Protein AF-A0AAE1ZFH0-F1 (afdb_monomer_lite)

Organism: Schistosoma mekongi (NCBI:txid38744)

Radius of gyration: 38.32 Å; chains: 1; bounding box: 59×92×98 Å

Sequence (122 aa):
MHVWILKTRGMSTHQASIAGPQCAEILQQMKSNKELLRQTFHVVKENCDRLLPADISDLVPYANTPLINKETSAELKPLIAAREKAIKRLLSVTEELEKLRRILTKTVWELNDLTDPSVQKF

Foldseek 3Di:
DDDDPPPPVDDPPVVVVVVVVVVVVVVVVVVVVVVVVVVVVVVVVVVCVVPDPPDCVVVVPPPPDPPDDDPQPPVRVVVVVVVVVVVVVVVVVVVVVVVVVVVVVVVVVVVVVVPPPVVVPD

Structure (mmCIF, N/CA/C/O backbone):
data_AF-A0AAE1ZFH0-F1
#
_entry.id   AF-A0AAE1ZFH0-F1
#
loop_
_atom_site.group_PDB
_atom_site.id
_atom_site.type_symbol
_atom_site.label_atom_id
_atom_site.label_alt_id
_atom_site.label_comp_id
_atom_site.label_asym_id
_atom_site.label_entity_id
_atom_site.label_seq_id
_atom_site.pdbx_PDB_ins_code
_atom_site.Cartn_x
_atom_site.Cartn_y
_atom_site.Cartn_z
_atom_site.occupancy
_atom_site.B_iso_or_equiv
_atom_site.auth_seq_id
_atom_site.auth_comp_id
_atom_site.auth_asym_id
_atom_site.auth_atom_id
_atom_site.pdbx_PDB_model_num
ATOM 1 N N . MET A 1 1 ? -29.893 -69.150 46.047 1.00 33.44 1 MET A N 1
ATOM 2 C CA . MET A 1 1 ? -29.723 -68.821 44.615 1.00 33.44 1 MET A CA 1
ATOM 3 C C . MET A 1 1 ? -29.828 -67.302 44.479 1.00 33.44 1 MET A C 1
ATOM 5 O O . MET A 1 1 ? -30.613 -66.707 45.200 1.00 33.44 1 MET A O 1
ATOM 9 N N . HIS A 1 2 ? -28.928 -66.702 43.704 1.00 36.19 2 HIS A N 1
ATOM 10 C CA . HIS A 1 2 ? -28.383 -65.342 43.832 1.00 36.19 2 HIS A CA 1
ATOM 11 C C . HIS A 1 2 ? -29.372 -64.164 43.958 1.00 36.19 2 HIS A C 1
ATOM 13 O O . HIS A 1 2 ? -30.207 -63.934 43.088 1.00 36.19 2 HIS A O 1
ATOM 19 N N . VAL A 1 3 ? -29.166 -63.356 45.007 1.00 31.91 3 VAL A N 1
ATOM 20 C CA . VAL A 1 3 ? -29.648 -61.972 45.120 1.00 31.91 3 VAL A CA 1
ATOM 21 C C . VAL A 1 3 ? -28.786 -61.099 44.206 1.00 31.91 3 VAL A C 1
ATOM 23 O O . VAL A 1 3 ? -27.579 -60.977 44.415 1.00 31.91 3 VAL A O 1
ATOM 26 N N . TRP A 1 4 ? -29.396 -60.493 43.191 1.00 38.62 4 TRP A N 1
ATOM 27 C CA . TRP A 1 4 ? -28.756 -59.471 42.367 1.00 38.62 4 TRP A CA 1
ATOM 28 C C . TRP A 1 4 ? -28.835 -58.132 43.102 1.00 38.62 4 TRP A C 1
ATOM 30 O O . TRP A 1 4 ? -29.869 -57.469 43.103 1.00 38.62 4 TRP A O 1
ATOM 40 N N . ILE A 1 5 ? -27.744 -57.736 43.758 1.00 42.50 5 ILE A N 1
ATOM 41 C CA . ILE A 1 5 ? -27.607 -56.382 44.297 1.00 42.50 5 ILE A CA 1
ATOM 42 C C . ILE A 1 5 ? -27.423 -55.443 43.102 1.00 42.50 5 ILE A C 1
ATOM 44 O O . ILE A 1 5 ? -26.345 -55.386 42.507 1.00 42.50 5 ILE A O 1
ATOM 48 N N . LEU A 1 6 ? -28.477 -54.698 42.752 1.00 41.97 6 LEU A N 1
ATOM 49 C CA . LEU A 1 6 ? -28.352 -53.502 41.924 1.00 41.97 6 LEU A CA 1
ATOM 50 C C . LEU A 1 6 ? -27.442 -52.522 42.669 1.00 41.97 6 LEU A C 1
ATOM 52 O O . LEU A 1 6 ? -27.866 -51.814 43.580 1.00 41.97 6 LEU A O 1
ATOM 56 N N . LYS A 1 7 ? -26.169 -52.480 42.276 1.00 41.84 7 LYS A N 1
ATOM 57 C CA . LYS A 1 7 ? -25.251 -51.414 42.667 1.00 41.84 7 LYS A CA 1
ATOM 58 C C . LYS A 1 7 ? -25.641 -50.164 41.884 1.00 41.84 7 LYS A C 1
ATOM 60 O O . LYS A 1 7 ? -25.028 -49.835 40.871 1.00 41.84 7 LYS A O 1
ATOM 65 N N . THR A 1 8 ? -26.682 -49.472 42.342 1.00 52.09 8 THR A N 1
ATOM 66 C CA . THR A 1 8 ? -26.884 -48.073 41.981 1.00 52.09 8 THR A CA 1
ATOM 67 C C . THR A 1 8 ? -25.646 -47.337 42.475 1.00 52.09 8 THR A C 1
ATOM 69 O O . THR A 1 8 ? -25.340 -47.285 43.666 1.00 52.09 8 THR A O 1
ATOM 72 N N . ARG A 1 9 ? -24.843 -46.857 41.525 1.00 48.59 9 ARG A N 1
ATOM 73 C CA . ARG A 1 9 ? -23.677 -46.017 41.785 1.00 48.59 9 ARG A CA 1
ATOM 74 C C . ARG A 1 9 ? -24.223 -44.668 42.249 1.00 48.59 9 ARG A C 1
ATOM 76 O O . ARG A 1 9 ? -24.325 -43.731 41.469 1.00 48.59 9 ARG A O 1
ATOM 83 N N . GLY A 1 10 ? -24.684 -44.623 43.498 1.00 48.72 10 GLY A N 1
ATOM 84 C CA . GLY A 1 10 ? -25.109 -43.402 44.153 1.00 48.72 10 GLY A CA 1
ATOM 85 C C . GLY A 1 10 ? -23.930 -42.447 44.131 1.00 48.72 10 GLY A C 1
ATOM 86 O O . GLY A 1 10 ? -22.859 -42.771 44.649 1.00 48.72 10 GLY A O 1
ATOM 87 N N . MET A 1 11 ? -24.104 -41.298 43.482 1.00 53.09 11 MET A N 1
ATOM 88 C CA . MET A 1 11 ? -23.214 -40.176 43.729 1.00 53.09 11 MET A CA 1
ATOM 89 C C . MET A 1 11 ? -23.195 -39.952 45.238 1.00 53.09 11 MET A C 1
ATOM 91 O O . MET A 1 11 ? -24.245 -39.802 45.862 1.00 53.09 11 MET A O 1
ATOM 95 N N . SER A 1 12 ? -21.997 -39.997 45.818 1.00 58.81 12 SER A N 1
ATOM 96 C CA . SER A 1 12 ? -21.797 -39.702 47.232 1.00 58.81 12 SER A CA 1
ATOM 97 C C . SER A 1 12 ? -22.438 -38.348 47.542 1.00 58.81 12 SER A C 1
ATOM 99 O O . SER A 1 12 ? -22.238 -37.386 46.799 1.00 58.81 12 SER A O 1
ATOM 101 N N . THR A 1 13 ? -23.196 -38.256 48.633 1.00 57.94 13 THR A N 1
ATOM 102 C CA . THR A 1 13 ? -23.799 -37.009 49.136 1.00 57.94 13 THR A CA 1
ATOM 103 C C . THR A 1 13 ? -22.770 -35.881 49.275 1.00 57.94 13 THR A C 1
ATOM 105 O O . THR A 1 13 ? -23.114 -34.714 49.099 1.00 57.94 13 THR A O 1
ATOM 108 N N . HIS A 1 14 ? -21.486 -36.210 49.465 1.00 56.59 14 HIS A N 1
ATOM 109 C CA . HIS A 1 14 ? -20.390 -35.242 49.390 1.00 56.59 14 HIS A CA 1
ATOM 110 C C . HIS A 1 14 ? -20.174 -34.647 47.993 1.00 56.59 14 HIS A C 1
ATOM 112 O O . HIS A 1 14 ? -19.966 -33.444 47.881 1.00 56.59 14 HIS A O 1
ATOM 118 N N . GLN A 1 15 ? -20.261 -35.435 46.918 1.00 56.38 15 GLN A N 1
ATOM 119 C CA . GLN A 1 15 ? -20.101 -34.918 45.554 1.00 56.38 15 GLN A CA 1
ATOM 120 C C . GLN A 1 15 ? -21.257 -33.995 45.150 1.00 56.38 15 GLN A C 1
ATOM 122 O O . GLN A 1 15 ? -21.018 -32.968 44.522 1.00 56.38 15 GLN A O 1
ATOM 127 N N . ALA A 1 16 ? -22.491 -34.302 45.562 1.00 58.50 16 ALA A N 1
ATOM 128 C CA . ALA A 1 16 ? -23.639 -33.421 45.334 1.00 58.50 16 ALA A CA 1
ATOM 129 C C . ALA A 1 16 ? -23.543 -32.109 46.144 1.00 58.50 16 ALA A C 1
ATOM 131 O O . ALA A 1 16 ? -23.870 -31.042 45.629 1.00 58.50 16 ALA A O 1
ATOM 132 N N . SER A 1 17 ? -23.028 -32.175 47.380 1.00 60.22 17 SER A N 1
ATOM 133 C CA . SER A 1 17 ? -22.823 -31.003 48.245 1.00 60.22 17 SER A CA 1
ATOM 134 C C . SER A 1 17 ? -21.732 -30.048 47.743 1.00 60.22 17 SER A C 1
ATOM 136 O O . SER A 1 17 ? -21.784 -28.865 48.064 1.00 60.22 17 SER A O 1
ATOM 138 N N . ILE A 1 18 ? -20.747 -30.543 46.986 1.00 63.53 18 ILE A N 1
ATOM 139 C CA . ILE A 1 18 ? -19.630 -29.745 46.446 1.00 63.53 18 ILE A CA 1
ATOM 140 C C . ILE A 1 18 ? -19.956 -29.208 45.041 1.00 63.53 18 ILE A C 1
ATOM 142 O O . ILE A 1 18 ? -19.565 -28.095 44.695 1.00 63.53 18 ILE A O 1
ATOM 146 N N . ALA A 1 19 ? -20.726 -29.957 44.244 1.00 65.94 19 ALA A N 1
ATOM 147 C CA . ALA A 1 19 ? -21.073 -29.581 42.873 1.00 65.94 19 ALA A CA 1
ATOM 148 C C . ALA A 1 19 ? -21.996 -28.351 42.781 1.00 65.94 19 ALA A C 1
ATOM 150 O O . ALA A 1 19 ? -21.866 -27.559 41.850 1.00 65.94 19 ALA A O 1
ATOM 151 N N . GLY A 1 20 ? -22.914 -28.164 43.736 1.00 73.69 20 GLY A N 1
ATOM 152 C CA . GLY A 1 20 ? -23.811 -27.001 43.769 1.00 73.69 20 GLY A CA 1
ATOM 153 C C . GLY A 1 20 ? -23.067 -25.663 43.923 1.00 73.69 20 GLY A C 1
ATOM 154 O O . GLY A 1 20 ? -23.219 -24.793 43.063 1.00 73.69 20 GLY A O 1
ATOM 155 N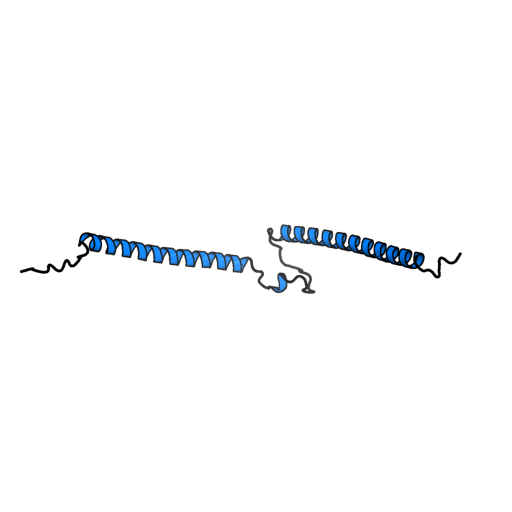 N . PRO A 1 21 ? -22.227 -25.502 44.964 1.00 79.69 21 PRO A N 1
ATOM 156 C CA . PRO A 1 21 ? -21.403 -24.307 45.159 1.00 79.69 21 PRO A CA 1
ATOM 157 C C . PRO A 1 21 ? -20.449 -24.030 43.991 1.00 79.69 21 PRO A C 1
ATOM 159 O O . PRO A 1 21 ? -20.402 -22.905 43.502 1.00 79.69 21 PRO A O 1
ATOM 162 N N . GLN A 1 22 ? -19.768 -25.060 43.473 1.00 80.38 22 GLN A N 1
ATOM 163 C CA . GLN A 1 22 ? -18.871 -24.913 42.318 1.00 80.38 22 GLN A CA 1
ATOM 164 C C . GLN A 1 22 ? -19.619 -24.463 41.056 1.00 80.38 22 GLN A C 1
ATOM 166 O O . GLN A 1 22 ? -19.133 -23.619 40.307 1.00 80.38 22 GLN A O 1
ATOM 171 N N . CYS A 1 23 ? -20.827 -24.981 40.822 1.00 82.44 23 CYS A N 1
ATOM 172 C CA . CYS A 1 23 ? -21.664 -24.549 39.704 1.00 82.44 23 CYS A CA 1
ATOM 173 C C . CYS A 1 23 ? -22.074 -23.072 39.843 1.00 82.44 23 CYS A C 1
ATOM 175 O O . CYS A 1 23 ? -22.021 -22.319 38.869 1.00 82.44 23 CYS A O 1
ATOM 177 N N . ALA A 1 24 ? -22.425 -22.633 41.054 1.00 87.12 24 ALA A N 1
ATOM 178 C CA . ALA A 1 24 ? -22.764 -21.238 41.325 1.00 87.12 24 ALA A CA 1
ATOM 179 C C . ALA A 1 24 ? -21.567 -20.295 41.111 1.00 87.12 24 ALA A C 1
ATOM 181 O O . ALA A 1 24 ? -21.726 -19.246 40.485 1.00 87.12 24 ALA A O 1
ATOM 182 N N . GLU A 1 25 ? -20.370 -20.684 41.559 1.00 89.88 25 GLU A N 1
ATOM 183 C CA . GLU A 1 25 ? -19.128 -19.935 41.322 1.00 89.88 25 GLU A CA 1
ATOM 184 C C . GLU A 1 25 ? -18.801 -19.830 39.829 1.00 89.88 25 GLU A C 1
ATOM 186 O O . GLU A 1 25 ? -18.525 -18.736 39.334 1.00 89.88 25 GLU A O 1
ATOM 191 N N . ILE A 1 26 ? -18.912 -20.932 39.080 1.00 91.25 26 ILE A N 1
ATOM 192 C CA . ILE A 1 26 ? -18.687 -20.940 37.627 1.00 91.25 26 ILE A CA 1
ATOM 193 C C . ILE A 1 26 ? -19.689 -20.023 36.917 1.00 91.25 26 ILE A C 1
ATOM 195 O O . ILE A 1 26 ? -19.300 -19.222 36.067 1.00 91.25 26 ILE A O 1
ATOM 199 N N . LEU A 1 27 ? -20.974 -20.093 37.274 1.00 91.94 27 LEU A N 1
ATOM 200 C CA . LEU A 1 27 ? -22.004 -19.226 36.696 1.00 91.94 27 LEU A CA 1
ATOM 201 C C . LEU A 1 27 ? -21.749 -17.749 37.008 1.00 91.94 27 LEU A C 1
ATOM 203 O O . LEU A 1 27 ? -21.955 -16.889 36.146 1.00 91.94 27 LEU A O 1
ATOM 207 N N . GLN A 1 28 ? -21.282 -17.445 38.217 1.00 93.19 28 GLN A N 1
ATOM 208 C CA . GLN A 1 28 ? -20.936 -16.085 38.603 1.00 93.19 28 GLN A CA 1
ATOM 209 C C . GLN A 1 28 ? -19.707 -15.580 37.838 1.00 93.19 28 GLN A C 1
ATOM 211 O O . GLN A 1 28 ? -19.719 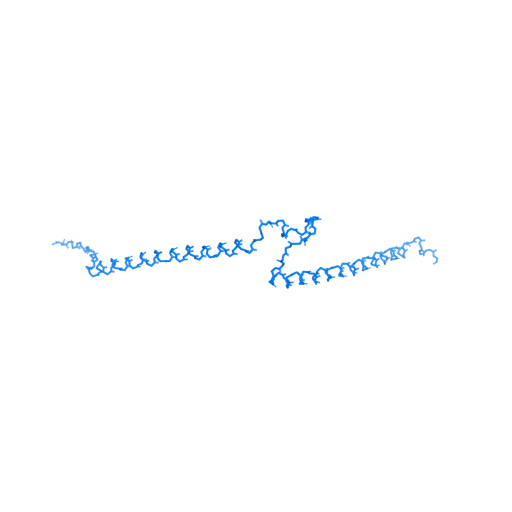-14.454 37.334 1.00 93.19 28 GLN A O 1
ATOM 216 N N . GLN A 1 29 ? -18.694 -16.428 37.655 1.00 93.88 29 GLN A N 1
ATOM 217 C CA . GLN A 1 29 ? -17.528 -16.108 36.837 1.00 93.88 29 GLN A CA 1
ATOM 218 C C . GLN A 1 29 ? -17.914 -15.873 35.372 1.00 93.88 29 GLN A C 1
ATOM 220 O O . GLN A 1 29 ? -17.453 -14.914 34.758 1.00 93.88 29 GLN A O 1
ATOM 225 N N . MET A 1 30 ? -18.802 -16.696 34.808 1.00 92.81 30 MET A N 1
ATOM 226 C CA . MET A 1 30 ? -19.299 -16.514 33.440 1.00 92.81 30 MET A CA 1
ATOM 227 C C . MET A 1 30 ? -20.046 -15.187 33.269 1.00 92.81 30 MET A C 1
ATOM 229 O O . MET A 1 30 ? -19.858 -14.507 32.259 1.00 92.81 30 MET A O 1
ATOM 233 N N . LYS A 1 31 ? -20.857 -14.783 34.256 1.00 93.25 31 LYS A N 1
ATOM 234 C CA . LYS A 1 31 ? -21.516 -13.466 34.257 1.00 93.25 31 LYS A CA 1
ATOM 235 C C . LYS A 1 31 ? -20.499 -12.326 34.289 1.00 93.25 31 LYS A C 1
ATOM 237 O O . LYS A 1 31 ? -20.625 -11.396 33.497 1.00 93.25 31 LYS A O 1
ATOM 242 N N . SER A 1 32 ? -19.484 -12.427 35.146 1.00 94.88 32 SER A N 1
ATOM 243 C CA . SER A 1 32 ? -18.399 -11.442 35.234 1.00 94.88 32 SER A CA 1
ATOM 244 C C . SER A 1 32 ? -17.637 -11.317 33.908 1.00 94.88 32 SER A C 1
ATOM 246 O O . SER A 1 32 ? -17.500 -10.223 33.362 1.00 94.88 32 SER A O 1
ATOM 248 N N . ASN A 1 33 ? -17.243 -12.447 33.313 1.00 95.19 33 ASN A N 1
ATOM 249 C CA . ASN A 1 33 ? -16.532 -12.480 32.034 1.00 95.19 33 ASN A CA 1
ATOM 250 C C . ASN A 1 33 ? -17.360 -11.874 30.891 1.00 95.19 33 ASN A C 1
ATOM 252 O O . ASN A 1 33 ? -16.820 -11.167 30.041 1.00 95.19 33 ASN A O 1
ATOM 256 N N . LYS A 1 34 ? -18.673 -12.135 30.866 1.00 95.06 34 LYS A N 1
ATOM 257 C CA . LYS A 1 34 ? -19.582 -11.543 29.878 1.00 95.06 34 LYS A CA 1
ATOM 258 C C . LYS A 1 34 ? -19.603 -10.017 29.982 1.00 95.06 34 LYS A C 1
ATOM 260 O O . LYS A 1 34 ? -19.596 -9.345 28.952 1.00 95.06 34 LYS A O 1
ATOM 265 N N . GLU A 1 35 ? -19.630 -9.480 31.198 1.00 95.69 35 GLU A N 1
ATOM 266 C CA . GLU A 1 35 ? -19.645 -8.032 31.406 1.00 95.69 35 GLU A CA 1
ATOM 267 C C . GLU A 1 35 ? -18.304 -7.396 31.032 1.00 95.69 35 GLU A C 1
ATOM 269 O O . GLU A 1 35 ? -18.281 -6.379 30.343 1.00 95.69 35 GLU A O 1
ATOM 274 N N . LEU A 1 36 ? -17.189 -8.046 31.376 1.00 96.06 36 LEU A N 1
ATOM 275 C CA . LEU A 1 36 ? -15.860 -7.601 30.962 1.00 96.06 36 LEU A CA 1
ATOM 276 C C . LEU A 1 36 ? -15.744 -7.534 29.435 1.00 96.06 36 LEU A C 1
ATOM 278 O O . LEU A 1 36 ? -15.328 -6.512 28.898 1.00 96.06 36 LEU A O 1
ATOM 282 N N . LEU A 1 37 ? -16.177 -8.584 28.727 1.00 95.12 37 LEU A N 1
ATOM 283 C CA . LEU A 1 37 ? -16.202 -8.594 27.262 1.00 95.12 37 LEU A CA 1
ATOM 284 C C . LEU A 1 37 ? -17.033 -7.433 26.715 1.00 95.12 37 LEU A C 1
ATOM 286 O O . LEU A 1 37 ? -16.581 -6.721 25.821 1.00 95.12 37 LEU A O 1
ATOM 290 N N . ARG A 1 38 ? -18.229 -7.210 27.267 1.00 95.50 38 ARG A N 1
ATOM 291 C CA . ARG A 1 38 ? -19.102 -6.103 26.863 1.00 95.50 38 ARG A CA 1
ATOM 292 C C . ARG A 1 38 ? -18.409 -4.746 27.041 1.00 95.50 38 ARG A C 1
ATOM 294 O O . ARG A 1 38 ? -18.471 -3.924 26.129 1.00 95.50 38 ARG A O 1
ATOM 301 N N . GLN A 1 39 ? -17.728 -4.526 28.164 1.00 95.12 39 GLN A N 1
ATOM 302 C CA . GLN A 1 39 ? -16.966 -3.301 28.422 1.00 95.12 39 GLN A CA 1
ATOM 303 C C . GLN A 1 39 ? -15.786 -3.148 27.457 1.00 95.12 39 GLN A C 1
ATOM 305 O O . GLN A 1 39 ? -15.616 -2.081 26.872 1.00 95.12 39 GLN A O 1
ATOM 310 N N . THR A 1 40 ? -15.015 -4.214 27.219 1.00 93.50 40 THR A N 1
ATOM 311 C CA . THR A 1 40 ? -13.906 -4.199 26.253 1.00 93.50 40 THR A CA 1
ATOM 312 C C . THR A 1 40 ? -14.397 -3.847 24.852 1.00 93.50 40 THR A C 1
ATOM 314 O O . THR A 1 40 ? -13.810 -2.987 24.200 1.00 93.50 40 THR A O 1
ATOM 317 N N . PHE A 1 41 ? -15.505 -4.442 24.401 1.00 92.81 41 PHE A N 1
ATOM 318 C CA . PHE A 1 41 ? -16.108 -4.093 23.115 1.00 92.81 41 PHE A CA 1
ATOM 319 C C . PHE A 1 41 ? -16.543 -2.630 23.055 1.00 92.81 41 PHE A C 1
ATOM 321 O O . PHE A 1 41 ? -16.378 -2.001 22.014 1.00 92.81 41 PHE A O 1
ATOM 328 N N . HIS A 1 42 ? -17.071 -2.077 24.149 1.00 92.88 42 HIS A N 1
ATOM 329 C CA . HIS A 1 42 ? -17.460 -0.670 24.196 1.00 92.88 42 HIS A CA 1
ATOM 330 C C . HIS A 1 42 ? -16.250 0.257 24.050 1.00 92.88 42 HIS A C 1
ATOM 332 O O . HIS A 1 42 ? -16.267 1.143 23.205 1.00 92.88 42 HIS A O 1
ATOM 338 N N . VAL A 1 43 ? -15.170 -0.020 24.783 1.00 90.69 43 VAL A N 1
ATOM 339 C CA . VAL A 1 43 ? -13.918 0.744 24.694 1.00 90.69 43 VAL A CA 1
ATOM 340 C C . VAL A 1 43 ? -13.325 0.663 23.290 1.00 90.69 43 VAL A C 1
ATOM 342 O O . VAL A 1 43 ? -12.945 1.684 22.723 1.00 90.69 43 VAL A O 1
ATOM 345 N N . VAL A 1 44 ? -13.256 -0.533 22.698 1.00 86.69 44 VAL A N 1
ATOM 346 C CA . VAL A 1 44 ? -12.749 -0.697 21.327 1.00 86.69 44 VAL A CA 1
ATOM 347 C C . VAL A 1 44 ? -13.622 0.071 20.339 1.00 86.69 44 VAL A C 1
ATOM 349 O O . VAL A 1 44 ? -13.087 0.798 19.509 1.00 86.69 44 VAL A O 1
ATOM 352 N N . LYS A 1 45 ? -14.951 -0.027 20.463 1.00 85.62 45 LYS A N 1
ATOM 353 C CA . LYS A 1 45 ? -15.893 0.709 19.618 1.00 85.62 45 LYS A CA 1
ATOM 354 C C . LYS A 1 45 ? -15.672 2.220 19.716 1.00 85.62 45 LYS A C 1
ATOM 356 O O . LYS A 1 45 ? -15.486 2.853 18.688 1.00 85.62 45 LYS A O 1
ATOM 361 N N . GLU A 1 46 ? -15.629 2.784 20.921 1.00 85.00 46 GLU A N 1
ATOM 362 C CA . GLU A 1 46 ? -15.410 4.223 21.121 1.00 85.00 46 GLU A CA 1
ATOM 363 C C . GLU A 1 46 ? -14.065 4.696 20.553 1.00 85.00 46 GLU A C 1
ATOM 365 O O . GLU A 1 46 ? -13.975 5.783 19.983 1.00 85.00 46 GLU A O 1
ATOM 370 N N . ASN A 1 47 ? -13.011 3.884 20.675 1.00 80.25 47 ASN A N 1
ATOM 371 C CA . ASN A 1 47 ? -11.710 4.213 20.095 1.00 80.25 47 ASN A CA 1
ATOM 372 C C . ASN A 1 47 ? -11.736 4.147 18.564 1.00 80.25 47 ASN A C 1
ATOM 374 O O . ASN A 1 47 ? -11.196 5.038 17.912 1.00 80.25 47 ASN A O 1
ATOM 378 N N . CYS A 1 48 ? -12.388 3.140 17.980 1.00 74.06 48 CYS A N 1
ATOM 379 C CA . CYS A 1 48 ? -12.587 3.067 16.535 1.00 74.06 48 CYS A CA 1
ATOM 380 C C . CYS A 1 48 ? -13.420 4.248 16.021 1.00 74.06 48 CYS A C 1
ATOM 382 O O . CYS A 1 48 ? -13.028 4.871 15.041 1.00 74.06 48 CYS A O 1
ATOM 384 N N . ASP A 1 49 ? -14.500 4.609 16.714 1.00 75.00 49 ASP A N 1
ATOM 385 C CA . ASP A 1 49 ? -15.363 5.741 16.360 1.00 75.00 49 ASP A CA 1
ATOM 386 C C . ASP A 1 49 ? -14.615 7.090 16.459 1.00 75.00 49 ASP A C 1
ATOM 388 O O . ASP A 1 49 ? -14.907 8.008 15.698 1.00 75.00 49 ASP A O 1
ATOM 392 N N . ARG A 1 50 ? -13.620 7.224 17.353 1.00 73.44 50 ARG A N 1
ATOM 393 C CA . ARG A 1 50 ? -12.752 8.421 17.438 1.00 73.44 50 ARG A CA 1
ATOM 394 C C . ARG A 1 50 ? -11.657 8.471 16.374 1.00 73.44 50 ARG A C 1
ATOM 396 O O . ARG A 1 50 ? -11.260 9.564 15.977 1.00 73.44 50 ARG A O 1
AT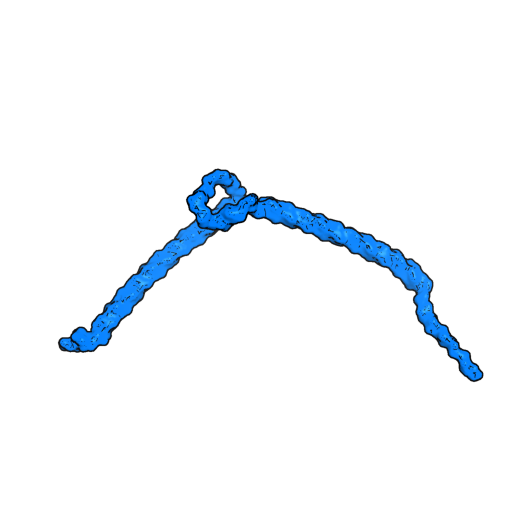OM 403 N N . LEU A 1 51 ? -11.107 7.320 15.995 1.00 65.56 51 LEU A N 1
ATOM 404 C CA . LEU A 1 51 ? -9.972 7.228 15.070 1.00 65.56 51 LEU A CA 1
ATOM 405 C C . LEU A 1 51 ? -10.409 7.207 13.606 1.00 65.56 51 LEU A C 1
ATOM 407 O O . LEU A 1 51 ? -9.630 7.586 12.730 1.00 65.56 51 LEU A O 1
ATOM 411 N N . LEU A 1 52 ? -11.633 6.759 13.329 1.00 63.44 52 LEU A N 1
ATOM 412 C CA . LEU A 1 52 ? -12.195 6.825 11.993 1.00 63.44 52 LEU A CA 1
ATOM 413 C C . LEU A 1 52 ? -12.540 8.284 11.667 1.00 63.44 52 LEU A C 1
ATOM 415 O O . LEU A 1 52 ? -13.244 8.940 12.437 1.00 63.44 52 LEU A O 1
ATOM 419 N N . PRO A 1 53 ? -12.055 8.825 10.538 1.00 62.97 53 PRO A N 1
ATOM 420 C CA . PRO A 1 53 ? -12.488 10.139 10.101 1.00 62.97 53 PRO A CA 1
ATOM 421 C C . PRO A 1 53 ? -14.002 10.139 9.872 1.00 62.97 53 PRO A C 1
ATOM 423 O O . PRO A 1 53 ? -14.569 9.171 9.366 1.00 62.97 53 PRO A O 1
ATOM 426 N N . ALA A 1 54 ? -14.646 11.249 10.243 1.00 67.25 54 ALA A N 1
ATOM 427 C CA . ALA A 1 54 ? -16.095 11.433 10.134 1.00 67.25 54 ALA A CA 1
ATOM 428 C C . ALA A 1 54 ? -16.621 11.276 8.694 1.00 67.25 54 ALA A C 1
ATOM 430 O O . ALA A 1 54 ? -17.798 10.985 8.499 1.00 67.25 54 ALA A O 1
ATOM 431 N N . ASP A 1 55 ? -15.749 11.452 7.699 1.00 60.59 55 ASP A N 1
ATOM 432 C CA . ASP A 1 55 ? -16.020 11.164 6.298 1.00 60.59 55 ASP A CA 1
ATOM 433 C C . ASP A 1 55 ? -14.916 10.249 5.749 1.00 60.59 55 ASP A C 1
ATOM 435 O O . ASP A 1 55 ? -13.732 10.589 5.776 1.00 60.59 55 ASP A O 1
ATOM 439 N N . ILE A 1 56 ? -15.302 9.083 5.225 1.00 63.31 56 ILE A N 1
ATOM 440 C CA . ILE A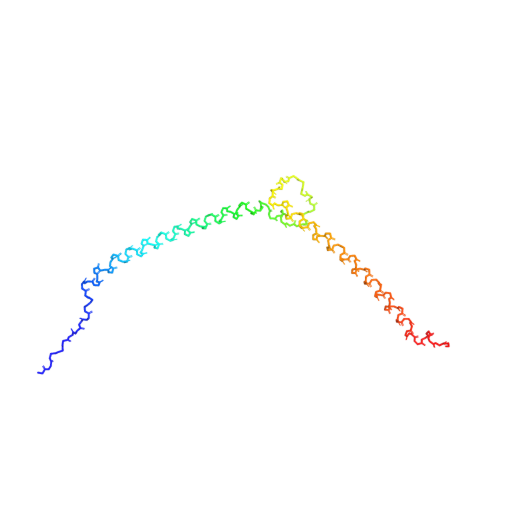 1 56 ? -14.389 8.130 4.572 1.00 63.31 56 ILE A CA 1
ATOM 441 C C . ILE A 1 56 ? -13.694 8.788 3.368 1.00 63.31 56 ILE A C 1
ATOM 443 O O . ILE A 1 56 ? -12.579 8.406 3.016 1.00 63.31 56 ILE A O 1
ATOM 447 N N . SER A 1 57 ? -14.301 9.821 2.778 1.00 59.12 57 SER A N 1
ATOM 448 C CA . SER A 1 57 ? -13.717 10.629 1.704 1.00 59.12 57 SER A CA 1
ATOM 449 C C . SER A 1 57 ? -12.424 11.337 2.128 1.00 59.12 57 SER A C 1
ATOM 451 O O . SER A 1 57 ? -11.567 11.558 1.277 1.00 59.12 57 SER A O 1
ATOM 453 N N . ASP A 1 58 ? -12.215 11.602 3.426 1.00 59.00 58 ASP A N 1
ATOM 454 C CA . ASP A 1 58 ? -10.945 12.131 3.954 1.00 59.00 58 ASP A CA 1
ATOM 455 C C . ASP A 1 58 ? -9.787 11.115 3.822 1.00 59.00 58 ASP A C 1
ATOM 457 O O . ASP A 1 58 ? -8.614 11.495 3.829 1.00 59.00 58 ASP A O 1
ATOM 461 N N . LEU A 1 59 ? -10.096 9.817 3.694 1.00 60.19 59 LEU A N 1
ATOM 462 C CA . LEU A 1 59 ? -9.120 8.748 3.437 1.00 60.19 59 LEU A CA 1
ATOM 463 C C . LEU A 1 59 ? -8.887 8.520 1.941 1.00 60.19 59 LEU A C 1
ATOM 465 O O . LEU A 1 59 ? -7.926 7.841 1.574 1.00 60.19 59 LEU A O 1
ATOM 469 N N . VAL A 1 60 ? -9.753 9.060 1.076 1.00 55.66 60 VAL A N 1
ATOM 470 C CA . VAL A 1 60 ? -9.684 8.869 -0.374 1.00 55.66 60 VAL A CA 1
ATOM 471 C C . VAL A 1 60 ? -8.811 9.975 -0.987 1.00 55.66 60 VAL A C 1
ATOM 473 O O . VAL A 1 60 ? -9.239 11.124 -1.078 1.00 55.66 60 VAL A O 1
ATOM 476 N N . PRO A 1 61 ? -7.599 9.664 -1.490 1.00 53.28 61 PRO A N 1
ATOM 477 C CA . PRO A 1 61 ? -6.618 10.666 -1.929 1.00 53.28 61 PRO A CA 1
ATOM 478 C C . PRO A 1 61 ? -6.974 11.412 -3.228 1.00 53.28 61 PRO A C 1
ATOM 480 O O . PRO A 1 61 ? -6.141 12.161 -3.733 1.00 53.28 61 PRO A O 1
ATOM 483 N N . TYR A 1 62 ? -8.161 11.171 -3.793 1.00 54.50 62 TYR A N 1
ATOM 484 C CA . TYR A 1 62 ? -8.596 11.657 -5.108 1.00 54.50 62 TYR A CA 1
ATOM 485 C C . TYR A 1 62 ? -9.815 12.580 -5.051 1.00 54.50 62 TYR A C 1
ATOM 487 O O . TYR A 1 62 ? -10.383 12.905 -6.094 1.00 54.50 62 TYR A O 1
ATOM 495 N N . ALA A 1 63 ? -10.231 13.029 -3.865 1.00 53.81 63 ALA A N 1
ATOM 496 C CA . ALA A 1 63 ? -11.115 14.180 -3.817 1.00 53.81 63 ALA A CA 1
ATOM 497 C C . ALA A 1 63 ? -10.345 15.368 -4.417 1.00 53.81 63 ALA A C 1
ATOM 499 O O . ALA A 1 63 ? -9.316 15.783 -3.889 1.00 53.81 63 ALA A O 1
ATOM 500 N N . ASN A 1 64 ? -10.830 15.913 -5.536 1.00 55.66 64 ASN A N 1
ATOM 501 C CA . ASN A 1 64 ? -10.257 17.092 -6.207 1.00 55.66 64 ASN A CA 1
ATOM 502 C C . ASN A 1 64 ? -10.297 18.367 -5.337 1.00 55.66 64 ASN A C 1
ATOM 504 O O . ASN A 1 64 ? -9.966 19.459 -5.794 1.00 55.66 64 ASN A O 1
ATOM 508 N N . THR A 1 65 ? -10.733 18.240 -4.089 1.00 52.97 65 THR A N 1
ATOM 509 C CA . THR A 1 65 ? -10.784 19.285 -3.087 1.00 52.97 65 THR A CA 1
ATOM 510 C C . THR A 1 65 ? -9.534 19.215 -2.214 1.00 52.97 65 THR A C 1
ATOM 512 O O . THR A 1 65 ? -9.356 18.245 -1.475 1.00 52.97 65 THR A O 1
ATOM 515 N N . PRO A 1 66 ? -8.654 20.229 -2.265 1.00 52.34 66 PRO A N 1
ATOM 516 C CA . PRO A 1 66 ? -7.538 20.311 -1.336 1.00 52.34 66 PRO A CA 1
ATOM 517 C C . PRO A 1 66 ? -8.067 20.319 0.105 1.00 52.34 66 PRO A C 1
ATOM 519 O O . PRO A 1 66 ? -9.040 21.009 0.412 1.00 52.34 66 PRO A O 1
ATOM 522 N N . LEU A 1 67 ? -7.422 19.542 0.983 1.00 55.50 67 LEU A N 1
ATOM 523 C CA . LEU A 1 67 ? -7.680 19.498 2.427 1.00 55.50 67 LEU A CA 1
ATOM 524 C C . LEU A 1 67 ? -7.259 20.831 3.059 1.00 55.50 67 LEU A C 1
ATOM 526 O O . LEU A 1 67 ? -6.199 20.965 3.665 1.00 55.50 67 LEU A O 1
ATOM 530 N N . ILE A 1 68 ? -8.087 21.846 2.856 1.00 53.94 68 ILE A N 1
ATOM 531 C CA . ILE A 1 68 ? -7.967 23.164 3.456 1.00 53.94 68 ILE A CA 1
ATOM 532 C C . ILE A 1 68 ? -8.831 23.103 4.724 1.00 53.94 68 ILE A C 1
ATOM 534 O O . ILE A 1 68 ? -10.043 22.946 4.630 1.00 53.94 68 ILE A O 1
ATOM 538 N N . ASN A 1 69 ? -8.215 23.217 5.903 1.00 51.25 69 ASN A N 1
ATOM 539 C CA . ASN A 1 69 ? -8.871 23.439 7.209 1.00 51.25 69 ASN A CA 1
ATOM 540 C C . ASN A 1 69 ? -9.350 22.224 8.029 1.00 51.25 69 ASN A C 1
ATOM 542 O O . ASN A 1 69 ? -10.448 22.251 8.582 1.00 51.25 69 ASN A O 1
ATOM 546 N N . LYS A 1 70 ? -8.509 21.209 8.251 1.00 55.34 70 LYS A N 1
ATOM 547 C CA . LYS A 1 70 ? -8.631 20.407 9.484 1.00 55.34 70 LYS A CA 1
ATOM 548 C C . LYS A 1 70 ? -7.318 20.477 10.249 1.00 55.34 70 LYS A C 1
ATOM 550 O O . LYS A 1 70 ? -6.269 20.167 9.684 1.00 55.34 70 LYS A O 1
ATOM 555 N N . GLU A 1 71 ? -7.369 20.931 11.504 1.00 53.34 71 GLU A N 1
ATOM 556 C CA . GLU A 1 71 ? -6.234 20.859 12.426 1.00 53.34 71 GLU A CA 1
ATOM 557 C C . GLU A 1 71 ? -5.747 19.411 12.458 1.00 53.34 71 GLU A C 1
ATOM 559 O O . GLU A 1 71 ? -6.405 18.506 12.970 1.00 53.34 71 GLU A O 1
ATOM 564 N N . THR A 1 72 ? -4.611 19.174 11.813 1.00 59.22 72 THR A N 1
ATOM 565 C CA . THR A 1 72 ? -4.009 17.852 11.734 1.00 59.22 72 THR A CA 1
ATOM 566 C C . THR A 1 72 ? -3.498 17.511 13.126 1.00 59.22 72 THR A C 1
ATOM 568 O O . THR A 1 72 ? -2.567 18.150 13.627 1.00 59.22 72 THR A O 1
ATOM 571 N N . SER A 1 73 ? -4.143 16.523 13.761 1.00 63.50 73 SER A N 1
ATOM 572 C CA . SER A 1 73 ? -3.726 15.942 15.043 1.00 63.50 73 SER A CA 1
ATOM 573 C C . SER A 1 73 ? -2.202 15.770 15.087 1.00 63.50 73 SER A C 1
ATOM 575 O O . SER A 1 73 ? -1.580 15.431 14.075 1.00 63.50 73 SER A O 1
ATOM 577 N N . ALA A 1 74 ? -1.585 15.991 16.252 1.00 71.75 74 ALA A N 1
ATOM 578 C CA . ALA A 1 74 ? -0.138 15.847 16.432 1.00 71.75 74 ALA A CA 1
ATOM 579 C C . ALA A 1 74 ? 0.383 14.465 15.986 1.00 71.75 74 ALA A C 1
ATOM 581 O O . ALA A 1 74 ? 1.507 14.360 15.502 1.00 71.75 74 ALA A O 1
ATOM 582 N N . GLU A 1 75 ? -0.463 13.437 16.063 1.00 73.88 75 GLU A N 1
ATOM 583 C CA . GLU A 1 75 ? -0.189 12.065 15.619 1.00 73.88 75 GLU A CA 1
ATOM 584 C C . GLU A 1 75 ? -0.278 11.894 14.091 1.00 73.88 75 GLU A C 1
ATOM 586 O O . GLU A 1 75 ? 0.381 11.031 13.514 1.00 73.88 75 GLU A O 1
ATOM 591 N N . LEU A 1 76 ? -1.037 12.753 13.405 1.00 76.00 76 LEU A N 1
ATOM 592 C CA . LEU A 1 76 ? -1.232 12.714 11.954 1.00 76.00 76 LEU A CA 1
ATOM 593 C C . LEU A 1 76 ? -0.087 13.404 11.191 1.00 76.00 76 LEU A C 1
ATOM 595 O O . LEU A 1 76 ? 0.246 13.015 10.072 1.00 76.00 76 LEU A O 1
ATOM 599 N N . LYS A 1 77 ? 0.575 14.389 11.808 1.00 79.69 77 LYS A N 1
ATOM 600 C CA . LYS A 1 77 ? 1.735 15.098 11.235 1.00 79.69 77 LYS A CA 1
ATOM 601 C C . LYS A 1 77 ? 2.894 14.180 10.804 1.00 79.69 77 LYS A C 1
ATOM 603 O O . LYS A 1 77 ? 3.345 14.323 9.665 1.00 79.69 77 LYS A O 1
ATOM 608 N N . PRO A 1 78 ? 3.389 13.230 11.628 1.00 86.06 78 PRO A N 1
ATOM 609 C CA . PRO A 1 78 ? 4.460 12.326 11.201 1.00 86.06 78 PRO A CA 1
ATOM 610 C C . PRO A 1 78 ? 4.023 11.393 10.064 1.00 86.06 78 PRO A C 1
ATOM 612 O O . PRO A 1 78 ? 4.828 11.100 9.181 1.00 86.06 78 PRO A O 1
ATOM 615 N N . LEU A 1 79 ? 2.752 10.975 10.036 1.00 81.81 79 LEU A N 1
ATOM 616 C CA . LEU A 1 79 ? 2.196 10.161 8.951 1.00 81.81 79 LEU A CA 1
ATOM 617 C C . LEU A 1 79 ? 2.146 10.938 7.628 1.00 81.81 79 LEU A C 1
ATOM 619 O O . LEU A 1 79 ? 2.541 10.405 6.591 1.00 81.81 79 LEU A O 1
ATOM 623 N N . ILE A 1 80 ? 1.741 12.212 7.661 1.00 83.81 80 ILE A N 1
ATOM 624 C CA . ILE A 1 80 ? 1.760 13.100 6.488 1.00 83.81 80 ILE A CA 1
ATOM 625 C C . ILE A 1 80 ? 3.195 13.286 5.977 1.00 83.81 80 ILE A C 1
ATOM 627 O O . ILE A 1 80 ? 3.445 13.106 4.786 1.00 83.81 80 ILE A O 1
ATOM 631 N N . ALA A 1 81 ? 4.159 13.554 6.861 1.00 86.12 81 ALA A N 1
ATOM 632 C CA . ALA A 1 81 ? 5.562 13.715 6.473 1.00 86.12 81 ALA A CA 1
ATOM 633 C C . ALA A 1 81 ? 6.164 12.424 5.880 1.00 86.12 81 ALA A C 1
ATOM 635 O O . ALA A 1 81 ? 6.873 12.463 4.870 1.00 86.12 81 ALA A O 1
ATOM 636 N N . ALA A 1 82 ? 5.860 11.264 6.474 1.00 88.44 82 ALA A N 1
ATOM 637 C CA . ALA A 1 82 ? 6.275 9.966 5.946 1.00 88.44 82 ALA A CA 1
ATOM 638 C C . ALA A 1 82 ? 5.670 9.704 4.556 1.00 88.44 82 ALA A C 1
ATOM 640 O O . ALA A 1 82 ? 6.383 9.269 3.646 1.00 88.44 82 ALA A O 1
ATOM 641 N N . ARG A 1 83 ? 4.387 10.039 4.368 1.00 87.50 83 ARG A N 1
ATOM 642 C CA . ARG A 1 83 ? 3.691 9.961 3.077 1.00 87.50 83 ARG A CA 1
ATOM 643 C C . ARG A 1 83 ? 4.352 10.852 2.027 1.00 87.50 83 ARG A C 1
ATOM 645 O O . ARG A 1 83 ? 4.671 10.371 0.944 1.00 87.50 83 ARG A O 1
ATOM 652 N N . GLU A 1 84 ? 4.599 12.123 2.330 1.00 92.94 84 GLU A N 1
ATOM 653 C CA . GLU A 1 84 ? 5.242 13.055 1.395 1.00 92.94 84 GLU A CA 1
ATOM 654 C C . GLU A 1 84 ? 6.644 12.591 0.990 1.00 92.94 84 GLU A C 1
ATOM 656 O O . GLU A 1 84 ? 7.015 12.657 -0.184 1.00 92.94 84 GLU A O 1
ATOM 661 N N . LYS A 1 85 ? 7.418 12.062 1.945 1.00 94.69 85 LYS A N 1
ATOM 662 C CA . LYS A 1 85 ? 8.736 11.480 1.673 1.00 94.69 85 LYS A CA 1
ATOM 663 C C . LYS A 1 85 ? 8.641 10.280 0.729 1.00 94.69 85 LYS A C 1
ATOM 665 O O . LYS A 1 85 ? 9.444 10.175 -0.200 1.00 94.69 85 LYS A O 1
ATOM 670 N N . ALA A 1 86 ? 7.669 9.393 0.943 1.00 93.44 86 ALA A N 1
ATOM 671 C CA . ALA A 1 86 ? 7.439 8.242 0.073 1.00 93.44 86 ALA A CA 1
ATOM 672 C C . ALA A 1 86 ? 7.037 8.674 -1.347 1.00 93.44 86 ALA A C 1
ATOM 674 O O . ALA A 1 86 ? 7.599 8.165 -2.316 1.00 93.44 86 ALA A O 1
ATOM 675 N N . ILE A 1 87 ? 6.148 9.665 -1.474 1.00 93.19 87 ILE A N 1
ATOM 676 C CA . ILE A 1 87 ? 5.716 10.217 -2.767 1.00 93.19 87 ILE A CA 1
ATOM 677 C C . ILE A 1 87 ? 6.903 10.807 -3.535 1.00 93.19 87 ILE A C 1
ATOM 679 O O . ILE A 1 87 ? 7.102 10.470 -4.700 1.00 93.19 87 ILE A O 1
ATOM 683 N N . LYS A 1 88 ? 7.738 11.632 -2.889 1.00 94.38 88 LYS A N 1
ATOM 684 C CA . LYS A 1 88 ? 8.933 12.213 -3.531 1.00 94.38 88 LYS A CA 1
ATOM 685 C C . LYS A 1 88 ? 9.880 11.134 -4.053 1.00 94.38 88 LYS A C 1
ATOM 687 O O . LYS A 1 88 ? 10.388 11.244 -5.167 1.00 94.38 88 LYS A O 1
ATOM 692 N N . ARG A 1 89 ? 10.089 10.067 -3.274 1.00 96.44 89 ARG A N 1
ATOM 693 C CA . ARG A 1 89 ? 10.920 8.935 -3.699 1.00 96.44 89 ARG A CA 1
ATOM 694 C C . ARG A 1 89 ? 10.310 8.200 -4.892 1.00 96.44 89 ARG A C 1
ATOM 696 O O . ARG A 1 89 ? 11.040 7.863 -5.815 1.00 96.44 89 ARG A O 1
ATOM 703 N N . LEU A 1 90 ? 8.998 7.971 -4.886 1.00 96.56 90 LEU A N 1
ATOM 704 C CA . LEU A 1 90 ? 8.301 7.294 -5.979 1.00 96.56 90 LEU A CA 1
ATOM 705 C C . LEU A 1 90 ? 8.390 8.088 -7.286 1.00 96.56 90 LEU A C 1
ATOM 707 O O . LEU A 1 90 ? 8.689 7.508 -8.327 1.00 96.56 90 LEU A O 1
ATOM 711 N N . LEU A 1 91 ? 8.201 9.409 -7.226 1.00 95.19 91 LEU A N 1
ATOM 712 C CA . LEU A 1 91 ? 8.352 10.286 -8.389 1.00 95.19 91 LEU A CA 1
ATOM 713 C C . LEU A 1 91 ? 9.779 10.241 -8.949 1.00 95.19 91 LEU A C 1
ATOM 715 O O . LEU A 1 91 ? 9.949 10.059 -10.149 1.00 95.19 91 LEU A O 1
ATOM 719 N N . SER A 1 92 ? 10.794 10.311 -8.083 1.00 96.06 92 SER A N 1
ATOM 720 C CA . SER A 1 92 ? 12.198 10.203 -8.500 1.00 96.06 92 SER A CA 1
ATOM 721 C C . SER A 1 92 ? 12.509 8.853 -9.157 1.00 96.06 92 SER A C 1
ATOM 723 O O . SER A 1 92 ? 13.109 8.820 -10.225 1.00 96.06 92 SER A O 1
ATOM 725 N N . VAL A 1 93 ? 12.055 7.737 -8.576 1.00 97.75 93 VAL A N 1
ATOM 726 C CA . VAL A 1 93 ? 12.244 6.404 -9.178 1.00 97.75 93 VAL A CA 1
ATOM 727 C C . VAL A 1 93 ? 11.537 6.305 -10.530 1.00 97.75 93 VAL A C 1
ATOM 729 O O . VAL A 1 93 ? 12.090 5.743 -11.470 1.00 97.75 93 VAL A O 1
ATOM 732 N N . THR A 1 94 ? 10.336 6.871 -10.645 1.00 96.44 94 THR A N 1
ATOM 733 C CA . THR A 1 94 ? 9.579 6.890 -11.904 1.00 96.44 94 THR A CA 1
ATOM 734 C C . THR A 1 94 ? 10.330 7.658 -12.989 1.00 96.44 94 THR A C 1
ATOM 736 O O . THR A 1 94 ? 10.413 7.192 -14.122 1.00 96.44 94 THR A O 1
ATOM 739 N N . GLU A 1 95 ? 10.928 8.800 -12.645 1.00 97.06 95 GLU A N 1
ATOM 740 C CA . GLU A 1 95 ? 11.746 9.583 -13.573 1.00 97.06 95 GLU A CA 1
ATOM 741 C C . GLU A 1 95 ? 12.967 8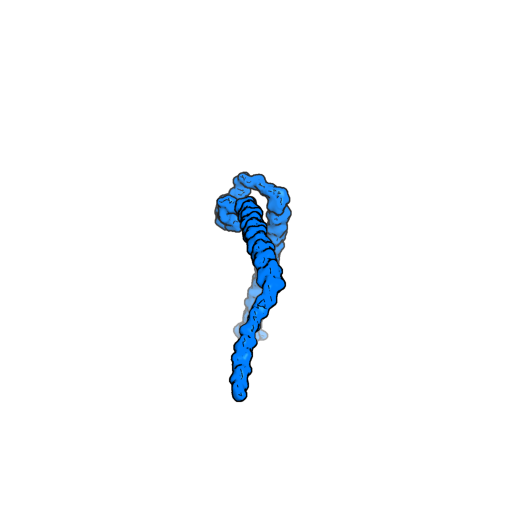.793 -14.071 1.00 97.06 95 GLU A C 1
ATOM 743 O O . GLU A 1 95 ? 13.248 8.776 -15.271 1.00 97.06 95 GLU A O 1
ATOM 748 N N . GLU A 1 96 ? 13.666 8.091 -13.177 1.00 98.06 96 GLU A N 1
ATOM 749 C CA . GLU A 1 96 ? 14.819 7.263 -13.549 1.00 98.06 96 GLU A CA 1
ATOM 750 C C . GLU A 1 96 ? 14.424 6.076 -14.436 1.00 98.06 96 GLU A C 1
ATOM 752 O O . GLU A 1 96 ? 15.087 5.797 -15.438 1.00 98.06 96 GLU A O 1
ATOM 757 N N . LEU A 1 97 ? 13.305 5.411 -14.138 1.00 98.12 97 LEU A N 1
ATOM 758 C CA . LEU A 1 97 ? 12.775 4.346 -14.993 1.00 98.12 97 LEU A CA 1
ATOM 759 C C . LEU A 1 97 ? 12.401 4.864 -16.385 1.00 98.12 97 LEU A C 1
ATOM 761 O O . LEU A 1 97 ? 12.663 4.193 -17.381 1.00 98.12 97 LEU A O 1
ATOM 765 N N . GLU A 1 98 ? 11.845 6.070 -16.478 1.00 97.75 98 GLU A N 1
ATOM 766 C CA . GLU A 1 98 ? 11.545 6.707 -17.759 1.00 97.75 98 GLU A CA 1
ATOM 767 C C . GLU A 1 98 ? 12.806 7.041 -18.564 1.00 97.75 98 GLU A C 1
ATOM 769 O O . GLU A 1 98 ? 12.843 6.812 -19.777 1.00 97.75 98 GLU A O 1
ATOM 774 N N . LYS A 1 99 ? 13.871 7.518 -17.907 1.00 97.81 99 LYS A N 1
ATOM 775 C CA . LYS A 1 99 ? 15.180 7.717 -18.552 1.00 97.81 99 LYS A CA 1
ATOM 776 C C . LYS A 1 99 ? 15.715 6.398 -19.108 1.00 9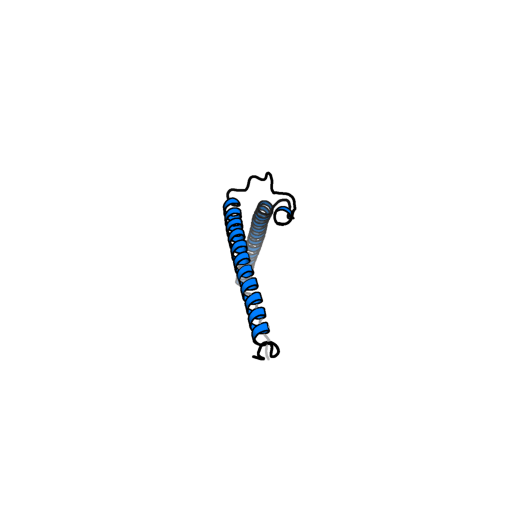7.81 99 LYS A C 1
ATOM 778 O O . LYS A 1 99 ? 16.071 6.337 -20.285 1.00 97.81 99 LYS A O 1
ATOM 783 N N . LEU A 1 100 ? 15.706 5.337 -18.301 1.00 97.94 100 LEU A N 1
ATOM 784 C CA . LEU A 1 100 ? 16.154 4.006 -18.720 1.00 97.94 100 LEU A CA 1
ATOM 785 C C . LEU A 1 100 ? 15.323 3.458 -19.881 1.00 97.94 100 LEU A C 1
ATOM 787 O O . LEU A 1 100 ? 15.889 2.953 -20.848 1.00 97.94 100 LEU A O 1
ATOM 791 N N . ARG A 1 101 ? 13.995 3.611 -19.834 1.00 97.88 101 ARG A N 1
ATOM 792 C CA . ARG A 1 101 ? 13.091 3.200 -20.916 1.00 97.88 101 ARG A CA 1
ATOM 793 C C . ARG A 1 101 ? 13.455 3.880 -22.233 1.00 97.88 101 ARG A C 1
ATOM 795 O O . ARG A 1 101 ? 13.547 3.206 -23.258 1.00 97.88 101 ARG A O 1
ATOM 802 N N . ARG A 1 102 ? 13.684 5.199 -22.216 1.00 96.75 102 ARG A N 1
ATOM 803 C CA . ARG A 1 102 ? 14.084 5.968 -23.409 1.00 96.75 102 ARG A CA 1
ATOM 804 C C . ARG A 1 102 ? 15.425 5.504 -23.967 1.00 96.75 102 ARG A C 1
ATOM 806 O O . ARG A 1 102 ? 15.527 5.311 -25.175 1.00 96.75 102 ARG A O 1
ATOM 813 N N . ILE A 1 103 ? 16.420 5.306 -23.099 1.00 97.81 103 ILE A N 1
ATOM 814 C CA . ILE A 1 103 ? 17.747 4.815 -23.495 1.00 97.81 103 ILE A CA 1
ATOM 815 C C . ILE A 1 103 ? 17.621 3.438 -24.143 1.00 97.81 103 ILE A C 1
ATOM 817 O O . ILE A 1 103 ? 18.065 3.263 -25.271 1.00 97.81 103 ILE A O 1
ATOM 821 N N . LEU A 1 104 ? 16.952 2.492 -23.478 1.00 97.19 104 LEU A N 1
ATOM 822 C CA . LEU A 1 104 ? 16.782 1.136 -23.992 1.00 97.19 104 LEU A CA 1
ATOM 823 C C . LEU A 1 104 ? 16.059 1.135 -25.340 1.00 97.19 104 LEU A C 1
ATOM 825 O O . LEU A 1 104 ? 16.490 0.461 -26.266 1.00 97.19 104 LEU A O 1
ATOM 829 N N . THR A 1 105 ? 14.990 1.923 -25.462 1.00 95.69 105 THR A N 1
ATOM 830 C CA . THR A 1 105 ? 14.228 2.042 -26.712 1.00 95.69 105 THR A CA 1
ATOM 831 C C . THR A 1 105 ? 15.127 2.539 -27.836 1.00 95.69 105 THR A C 1
ATOM 833 O O . THR A 1 105 ? 15.158 1.939 -28.904 1.00 95.69 105 THR A O 1
ATOM 836 N N . LYS A 1 106 ? 15.904 3.598 -27.584 1.00 95.94 106 LYS A N 1
ATOM 837 C CA . LYS A 1 106 ? 16.859 4.136 -28.551 1.00 95.94 106 LYS A CA 1
ATOM 838 C C . LYS A 1 106 ? 17.895 3.084 -28.965 1.00 95.94 106 LYS A C 1
ATOM 840 O O . LYS A 1 106 ? 18.080 2.873 -30.155 1.00 95.94 106 LYS A O 1
ATOM 845 N N . THR A 1 107 ? 18.517 2.397 -28.008 1.00 95.75 107 THR A N 1
ATOM 846 C CA . THR A 1 107 ? 19.522 1.361 -28.294 1.00 95.75 107 THR A CA 1
ATOM 847 C C . THR A 1 107 ? 18.936 0.190 -29.080 1.00 95.75 107 THR A C 1
ATOM 849 O O . THR A 1 107 ? 19.600 -0.338 -29.962 1.00 95.75 107 THR A O 1
ATOM 852 N N . VAL A 1 108 ? 17.692 -0.210 -28.801 1.00 95.44 108 VAL A N 1
ATOM 853 C CA . VAL A 1 108 ? 17.005 -1.254 -29.576 1.00 95.44 108 VAL A CA 1
ATOM 854 C C . VAL A 1 108 ? 16.808 -0.821 -31.027 1.00 95.44 108 VAL A C 1
ATOM 856 O O . VAL A 1 108 ? 17.071 -1.620 -31.920 1.00 95.44 108 VAL A O 1
ATOM 859 N N . TRP A 1 109 ? 16.400 0.427 -31.273 1.00 94.12 109 TRP A N 1
ATOM 860 C CA . TRP A 1 109 ? 16.290 0.959 -32.635 1.00 94.12 109 TRP A CA 1
ATOM 861 C C . TRP A 1 109 ? 17.645 1.006 -33.344 1.00 94.12 109 TRP A C 1
ATOM 863 O O . TRP A 1 109 ? 17.759 0.491 -34.448 1.00 94.12 109 TRP A O 1
ATOM 873 N N . GLU A 1 110 ? 18.686 1.522 -32.686 1.00 93.19 110 GLU A N 1
ATOM 874 C CA . GLU A 1 110 ? 20.044 1.565 -33.249 1.00 93.19 110 GLU A CA 1
ATOM 875 C C . GLU A 1 110 ? 20.570 0.163 -33.591 1.00 93.19 110 GLU A C 1
ATOM 877 O O . GLU A 1 110 ? 21.145 -0.044 -34.657 1.00 93.19 110 GLU A O 1
ATOM 882 N N . LEU A 1 111 ? 20.352 -0.821 -32.713 1.00 91.75 111 LEU A N 1
ATOM 883 C CA . LEU A 1 111 ? 20.717 -2.212 -32.982 1.00 91.75 111 LEU A CA 1
ATOM 884 C C . LEU A 1 111 ? 19.934 -2.776 -34.166 1.00 91.75 111 LEU A C 1
ATOM 886 O O . LEU A 1 111 ? 20.532 -3.421 -35.021 1.00 91.75 111 LEU A O 1
ATOM 890 N N . ASN A 1 112 ? 18.627 -2.521 -34.222 1.00 88.81 112 ASN A N 1
ATOM 891 C CA . ASN A 1 112 ? 17.776 -2.981 -35.310 1.00 88.81 112 ASN A CA 1
ATOM 892 C C . ASN A 1 112 ? 18.251 -2.427 -36.664 1.00 88.81 112 ASN A C 1
ATOM 894 O O . ASN A 1 112 ? 18.394 -3.196 -37.614 1.00 88.81 112 ASN A O 1
ATOM 898 N N . ASP A 1 113 ? 18.580 -1.135 -36.721 1.00 84.56 113 ASP A N 1
ATOM 899 C CA . ASP A 1 113 ? 19.100 -0.468 -37.920 1.00 84.56 113 ASP A CA 1
ATOM 900 C C . ASP A 1 113 ? 20.459 -1.046 -38.356 1.00 84.56 113 ASP A C 1
ATOM 902 O O . ASP A 1 113 ? 20.701 -1.254 -39.543 1.00 84.56 113 ASP A O 1
ATOM 906 N N . LEU A 1 114 ? 21.346 -1.367 -37.406 1.00 81.81 114 LEU A N 1
ATOM 907 C CA . LEU A 1 114 ? 22.644 -1.997 -37.693 1.00 81.81 114 LEU A CA 1
ATOM 908 C C . LEU A 1 114 ? 22.521 -3.453 -38.159 1.00 81.81 114 LEU A C 1
ATOM 910 O O . LEU A 1 114 ? 23.388 -3.953 -38.881 1.00 81.81 114 LEU A O 1
ATOM 914 N N . THR A 1 115 ? 21.472 -4.149 -37.724 1.00 78.88 115 THR A N 1
ATOM 915 C CA . THR A 1 115 ? 21.171 -5.519 -38.155 1.00 78.88 115 THR A CA 1
ATOM 916 C C . THR A 1 115 ? 20.402 -5.587 -39.472 1.00 78.88 115 THR A C 1
ATOM 918 O O . THR A 1 115 ? 20.188 -6.691 -39.973 1.00 78.88 115 THR A O 1
ATOM 921 N N . ASP A 1 116 ? 20.012 -4.448 -40.052 1.00 76.19 116 ASP A N 1
ATOM 922 C CA . ASP A 1 116 ? 19.338 -4.406 -41.346 1.00 76.19 116 ASP A CA 1
ATOM 923 C C . ASP A 1 116 ? 20.317 -4.798 -42.480 1.00 76.19 116 ASP A C 1
ATOM 925 O O . ASP A 1 116 ? 21.285 -4.078 -42.765 1.00 76.19 116 ASP A O 1
ATOM 929 N N . PRO A 1 117 ? 20.083 -5.925 -43.181 1.00 68.44 117 PRO A N 1
ATOM 930 C CA . PRO A 1 117 ? 20.950 -6.385 -44.265 1.00 68.44 117 PRO A CA 1
ATOM 931 C C . PRO A 1 117 ? 20.940 -5.461 -45.497 1.00 68.44 117 PRO A C 1
ATOM 933 O O . PRO A 1 117 ? 21.769 -5.632 -46.394 1.00 68.44 117 PRO A O 1
ATOM 936 N N . SER A 1 118 ? 20.020 -4.494 -45.579 1.00 68.94 118 SER A N 1
ATOM 937 C CA . SER A 1 118 ? 20.029 -3.448 -46.608 1.00 68.94 118 SER A CA 1
ATOM 938 C C . SER A 1 118 ? 21.059 -2.342 -46.338 1.00 68.94 118 SER A C 1
ATOM 940 O O . SER A 1 118 ? 21.552 -1.740 -47.292 1.00 68.94 118 SER A O 1
ATOM 942 N N . VAL A 1 119 ? 21.446 -2.135 -45.073 1.00 60.94 119 VAL A N 1
ATOM 943 C CA . VAL A 1 119 ? 22.453 -1.151 -44.636 1.00 60.94 119 VAL A CA 1
ATOM 944 C C . VAL A 1 119 ? 23.874 -1.733 -44.692 1.00 60.94 119 VAL A C 1
ATOM 946 O O . VAL A 1 119 ? 24.825 -1.012 -44.976 1.00 60.94 119 VAL A O 1
ATOM 949 N N . GLN A 1 120 ? 24.032 -3.051 -44.518 1.00 58.72 120 GLN A N 1
ATOM 950 C CA . GLN A 1 120 ? 25.329 -3.756 -44.549 1.00 58.72 120 GLN A CA 1
ATOM 951 C C . GLN A 1 120 ? 25.913 -3.998 -45.960 1.00 58.72 120 GLN A C 1
ATOM 953 O O . GLN A 1 120 ? 26.886 -4.735 -46.107 1.00 58.72 120 GLN A O 1
ATOM 958 N N . LYS A 1 121 ? 25.341 -3.407 -47.017 1.00 53.72 121 LYS A N 1
ATOM 959 C CA . LYS A 1 121 ? 25.867 -3.511 -48.390 1.00 53.72 121 LYS A CA 1
ATOM 960 C C . LYS A 1 121 ? 26.832 -2.368 -48.715 1.00 53.72 121 LYS A C 1
ATOM 962 O O . LYS A 1 121 ? 26.515 -1.542 -49.564 1.00 53.72 121 LYS A O 1
ATOM 967 N N . PHE A 1 122 ? 27.996 -2.349 -48.070 1.00 53.72 122 PHE A N 1
ATOM 968 C CA . PHE A 1 122 ? 29.192 -1.637 -48.534 1.00 53.72 122 PHE A CA 1
ATOM 969 C C . PHE A 1 122 ? 30.449 -2.413 -48.149 1.00 53.72 122 PHE A C 1
ATOM 971 O O . PHE A 1 122 ? 30.517 -2.874 -46.988 1.00 53.72 122 PHE A O 1
#

pLDDT: mean 76.2, std 18.81, range [31.91, 98.12]

Secondary structure (DSSP, 8-state):
---------PPPHHHHHHHHHHHHHHHHHHHHHHHHHHHHHHHHHHHHHHHS-SSGGGG-TT-SS---S----TTHHHHHHHHHHHHHHHHHHHHHHHHHHHHHHHHHHHHHHHT-TTT---